Protein AF-M5CF78-F1 (afdb_monomer)

Nearest PDB structures (foldseek):
  1ga2-assembly1_A  TM=4.265E-01  e=8.479E-01  Ruminiclostridium cellulolyticum

Radius of gyration: 24.33 Å; Cα contacts (8 Å, |Δi|>4): 153; chains: 1; bounding box: 67×76×62 Å

InterPro domains:
  IPR008928 Six-hairpin glycosidase superfamily [SSF48208] (45-163)

Foldseek 3Di:
DDDDDDDDDDDDPDPDDDPPPQQPPPDPDSDDPDDPVRVLVVLVVVLVVQCVQADLVQRARPPQDQLSSLVSLLSVLLSLLVVVHCPCVVSSVSNLCSQQCVPVVCVVVCVVVVPPDPPPPCLHGQCPPPDLSSLQSSLSSLVSSCSNPVDCVSVVSNVSSVVSSVD

Organism: Thanatephorus cucumeris (strain AG1-IB / isolate 7/3/14) (NCBI:txid1108050)

Solvent-accessible surface area (backbone atoms only — not comparable to full-atom values): 9899 Å² total; per-residue (Å²): 142,83,84,87,80,81,80,81,82,79,79,74,83,76,82,79,81,73,83,81,85,64,73,58,76,86,44,98,70,57,70,71,94,64,54,70,66,58,53,52,50,53,53,48,51,53,54,60,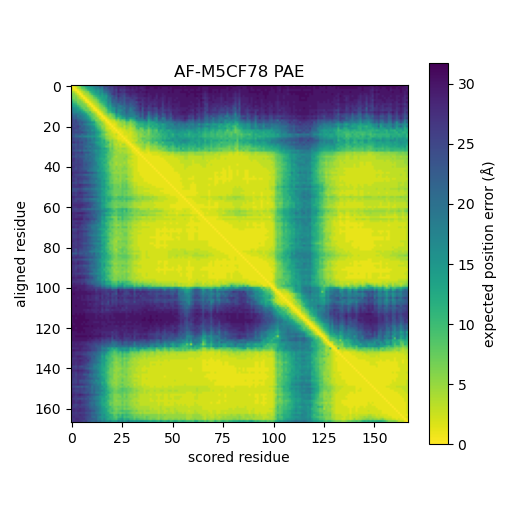58,56,54,76,38,50,38,85,89,73,52,28,30,68,95,58,42,70,44,54,27,25,49,50,43,22,55,53,25,41,49,24,38,76,72,73,40,67,90,56,46,70,61,48,51,52,34,54,45,51,54,50,36,66,44,58,58,46,55,64,50,39,79,80,57,78,85,79,68,99,74,70,78,84,72,83,55,45,54,90,78,80,43,48,63,38,11,47,30,45,16,48,20,20,44,29,38,19,72,34,66,74,40,64,69,29,44,51,49,19,52,53,18,48,59,58,52,69,111

Secondary structure (DSSP, 8-state):
---------------------SPPTTSTT-S-SS-HHHHHHHHHHHHHHHGGGB-TTT-PBTTT-HHHHHHHHHHHHHHHHHHT--TTHHHHHHHHHHHHHHHHHHHHHHHHHTTS-TT-----SS-SSS-HHHHHHHHHHHHHHHHHH--HHHHHHHHHHHHHHT-

Mean predicted aligned error: 11.83 Å

Sequence (167 aa):
MNPLISFLVLSLPIVASGADLGVPLSWRKFYNERPLEERQNIAQAAIDNIKQYLDKENYEFKGLGYWVSANTYSAIALKDKIVGTQANKALVTAALKVSASLLELLAQLSLTLMAEKSNFESYPHFYKYDFNDDALWWGTASIYAYQAYNDTTFLNYAIDNWNEASK

pLDDT: mean 79.68, std 19.6, range [34.62, 98.56]

Structure (mmCIF, N/CA/C/O backbone):
data_AF-M5CF78-F1
#
_entry.id   AF-M5CF78-F1
#
loop_
_atom_site.gro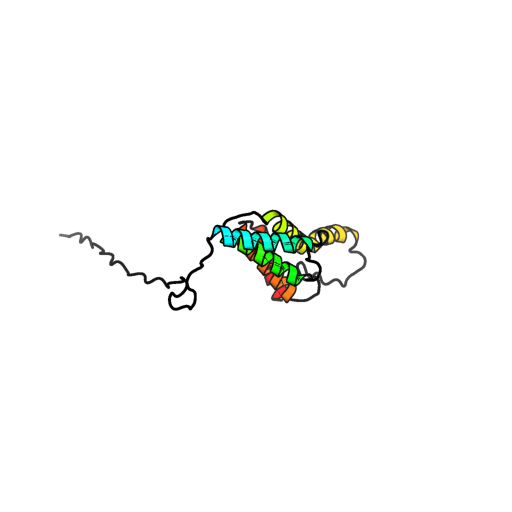up_PDB
_atom_site.id
_atom_site.type_symbol
_atom_site.label_atom_id
_atom_site.label_alt_id
_atom_site.label_comp_id
_atom_site.label_asym_id
_atom_site.label_entity_id
_atom_site.label_seq_id
_atom_site.pdbx_PDB_ins_code
_atom_site.Cartn_x
_atom_site.Cartn_y
_atom_site.Cartn_z
_atom_site.occupancy
_atom_site.B_iso_or_equiv
_atom_site.auth_seq_id
_atom_site.auth_comp_id
_atom_site.auth_asym_id
_atom_site.auth_atom_id
_atom_site.pdbx_PDB_model_num
ATOM 1 N N . MET A 1 1 ? -43.473 -60.434 -4.361 1.00 41.25 1 MET A N 1
ATOM 2 C CA . MET A 1 1 ? -42.340 -60.310 -3.419 1.00 41.25 1 MET A CA 1
ATOM 3 C C . MET A 1 1 ? -41.387 -59.253 -3.951 1.00 41.25 1 MET A C 1
ATOM 5 O O . MET A 1 1 ? -40.875 -59.451 -5.041 1.00 41.25 1 MET A O 1
ATOM 9 N N . ASN A 1 2 ? -41.247 -58.130 -3.239 1.00 40.50 2 ASN A N 1
ATOM 10 C CA . ASN A 1 2 ? -40.025 -57.318 -3.097 1.00 40.50 2 ASN A CA 1
ATOM 11 C C . ASN A 1 2 ? -40.363 -56.079 -2.246 1.00 40.50 2 ASN A C 1
ATOM 13 O O . ASN A 1 2 ? -41.156 -55.258 -2.706 1.00 40.50 2 ASN A O 1
ATOM 17 N N . PRO A 1 3 ? -39.820 -55.918 -1.025 1.00 54.19 3 PRO A N 1
ATOM 18 C CA . PRO A 1 3 ? -39.968 -54.674 -0.291 1.00 54.19 3 PRO A CA 1
ATOM 19 C C . PRO A 1 3 ? -38.844 -53.713 -0.701 1.00 54.19 3 PRO A C 1
ATOM 21 O O . PRO A 1 3 ? -37.662 -54.038 -0.598 1.00 54.19 3 PRO A O 1
ATOM 24 N N . LEU A 1 4 ? -39.210 -52.522 -1.174 1.00 47.19 4 LEU A N 1
ATOM 25 C CA . LEU A 1 4 ? -38.281 -51.401 -1.308 1.00 47.19 4 LEU A CA 1
ATOM 26 C C . LEU A 1 4 ? -37.966 -50.883 0.102 1.00 47.19 4 LEU A C 1
ATOM 28 O O . LEU A 1 4 ? -38.812 -50.276 0.754 1.00 47.19 4 LEU A O 1
ATOM 32 N N . ILE A 1 5 ? -36.761 -51.173 0.586 1.00 56.12 5 ILE A N 1
ATOM 33 C CA . ILE A 1 5 ? -36.232 -50.639 1.842 1.00 56.12 5 ILE A CA 1
ATOM 34 C C . ILE A 1 5 ? -35.708 -49.228 1.553 1.00 56.12 5 ILE A C 1
ATOM 36 O O . ILE A 1 5 ? -34.644 -49.065 0.958 1.00 56.12 5 ILE A O 1
ATOM 40 N N . SER A 1 6 ? -36.458 -48.203 1.961 1.00 55.28 6 SER A N 1
ATOM 41 C CA . SER A 1 6 ? -35.959 -46.824 2.014 1.00 55.28 6 SER A CA 1
ATOM 42 C C . SER A 1 6 ? -35.015 -46.673 3.204 1.00 55.28 6 SER A C 1
ATOM 44 O O . SER A 1 6 ? -35.451 -46.680 4.355 1.00 55.28 6 SER A O 1
ATOM 46 N N . PHE A 1 7 ? -33.718 -46.525 2.936 1.00 56.03 7 PHE A N 1
ATOM 47 C CA . PHE A 1 7 ? -32.737 -46.139 3.947 1.00 56.03 7 PHE A CA 1
ATOM 48 C C . PHE A 1 7 ? -32.870 -44.644 4.250 1.00 56.03 7 PHE A C 1
ATOM 50 O O . PHE A 1 7 ? -32.546 -43.795 3.421 1.00 56.03 7 PHE A O 1
ATOM 57 N N . LEU A 1 8 ? -33.342 -44.322 5.454 1.00 55.38 8 LEU A N 1
ATOM 58 C CA . LEU A 1 8 ? -33.279 -42.974 6.006 1.00 55.38 8 LEU A CA 1
ATOM 59 C C . LEU A 1 8 ? -31.838 -42.731 6.491 1.00 55.38 8 LEU A C 1
ATOM 61 O O . LEU A 1 8 ? -31.421 -43.282 7.509 1.00 55.38 8 LEU A O 1
ATOM 65 N N . VAL A 1 9 ? -31.053 -41.947 5.751 1.00 62.62 9 VAL A N 1
ATOM 66 C CA . VAL A 1 9 ? -29.715 -41.527 6.193 1.00 62.62 9 VAL A CA 1
ATOM 67 C C . VAL A 1 9 ? -29.886 -40.414 7.228 1.00 62.62 9 VAL A C 1
ATOM 69 O O . VAL A 1 9 ? -30.152 -39.265 6.886 1.00 62.62 9 VAL A O 1
ATOM 72 N N . LEU A 1 10 ? -29.761 -40.764 8.508 1.00 56.75 10 LEU A N 1
ATOM 73 C CA . LEU A 1 10 ? -29.644 -39.805 9.606 1.00 56.75 10 LEU A CA 1
ATOM 74 C C . LEU A 1 10 ? -28.260 -39.145 9.538 1.00 56.75 10 LEU A C 1
ATOM 76 O O . LEU A 1 10 ? -27.259 -39.740 9.932 1.00 56.75 10 LEU A O 1
ATOM 80 N N . SER A 1 11 ? -28.193 -37.915 9.024 1.00 66.31 11 SER A N 1
ATOM 81 C CA . SER A 1 11 ? -26.990 -37.087 9.113 1.00 66.31 11 SER A CA 1
ATOM 82 C C . SER A 1 11 ? -26.783 -36.655 10.567 1.00 66.31 11 SER A C 1
ATOM 84 O O . SER A 1 11 ? -27.511 -35.800 11.076 1.00 66.31 11 SER A O 1
ATOM 86 N N . LEU A 1 12 ? -25.802 -37.245 11.249 1.00 62.84 12 LEU A N 1
ATOM 87 C CA . LEU A 1 12 ? -25.333 -36.747 12.541 1.00 62.84 12 LEU A CA 1
ATOM 88 C C . LEU A 1 12 ? -24.671 -35.374 12.333 1.00 62.84 12 LEU A C 1
ATOM 90 O O . LEU A 1 12 ? -23.830 -35.251 11.438 1.00 62.84 12 LEU A O 1
ATOM 94 N N . PRO A 1 13 ? -25.000 -34.342 13.131 1.00 66.31 13 PRO A N 1
ATOM 95 C CA . PRO A 1 13 ? -24.270 -33.087 13.081 1.00 66.31 13 PRO A CA 1
ATOM 96 C C . PRO A 1 13 ? -22.848 -33.339 13.588 1.00 66.31 13 PRO A C 1
ATOM 98 O O . PRO A 1 13 ? -22.621 -33.603 14.769 1.00 66.31 13 PRO A O 1
ATOM 101 N N . ILE A 1 14 ? -21.883 -33.281 12.675 1.00 70.81 14 ILE A N 1
ATOM 102 C CA . ILE A 1 14 ? -20.467 -33.217 13.023 1.00 70.81 14 ILE A CA 1
ATOM 103 C C . ILE A 1 14 ? -20.274 -31.877 13.730 1.00 70.81 14 ILE A C 1
ATOM 105 O O . ILE A 1 14 ? -20.498 -30.820 13.141 1.00 70.81 14 ILE A O 1
ATOM 109 N N . VAL A 1 15 ? -19.894 -31.915 15.005 1.00 68.50 15 VAL A N 1
ATOM 110 C CA . VAL A 1 15 ? -19.523 -30.707 15.741 1.00 68.50 15 VAL A CA 1
ATOM 111 C C . VAL A 1 15 ? -18.228 -30.186 15.124 1.00 68.50 15 VAL A C 1
ATOM 113 O O . VAL A 1 15 ? -17.151 -30.730 15.360 1.00 68.50 15 VAL A O 1
ATOM 116 N N . ALA A 1 16 ? -18.333 -29.152 14.294 1.00 74.00 16 ALA A N 1
ATOM 117 C CA . ALA A 1 16 ? -17.178 -28.416 13.813 1.00 74.00 16 ALA A CA 1
ATOM 118 C C . ALA A 1 16 ? -16.641 -27.562 14.971 1.00 74.00 16 ALA A C 1
ATOM 120 O O . ALA A 1 16 ? -17.256 -26.571 15.360 1.00 74.00 16 ALA A O 1
ATOM 121 N N . SER A 1 17 ? -15.503 -27.954 15.544 1.00 74.19 17 SER A N 1
ATOM 122 C CA . SER A 1 17 ? -14.723 -27.060 16.400 1.00 74.19 17 SER A CA 1
ATOM 123 C C . SER A 1 17 ? -13.856 -26.195 15.489 1.00 74.19 17 SER A C 1
ATOM 125 O O . SER A 1 17 ? -12.921 -26.685 14.859 1.00 74.19 17 SER A O 1
ATOM 127 N N . GLY A 1 18 ? -14.218 -24.920 15.352 1.00 76.25 18 GLY A N 1
ATOM 128 C CA . GLY A 1 18 ? -13.362 -23.930 14.706 1.00 76.25 18 GLY A CA 1
ATOM 129 C C . GLY A 1 18 ? -12.252 -23.495 15.659 1.00 76.25 18 GLY A C 1
ATOM 130 O O . GLY A 1 18 ? -12.492 -23.358 16.859 1.00 76.25 18 GLY A O 1
ATOM 131 N N . ALA A 1 19 ? -11.048 -23.262 15.133 1.00 78.81 19 ALA A N 1
ATOM 132 C CA . ALA A 1 19 ? -10.018 -22.574 15.898 1.00 78.81 19 ALA A CA 1
ATOM 133 C C . ALA A 1 19 ? -10.513 -21.156 16.223 1.00 78.81 19 ALA A C 1
ATOM 135 O O . ALA A 1 19 ? -10.908 -20.420 15.316 1.00 78.81 19 ALA A O 1
ATOM 136 N N . ASP A 1 20 ? -10.495 -20.779 17.502 1.00 80.31 20 ASP A N 1
ATOM 137 C CA . ASP A 1 20 ? -10.702 -19.388 17.891 1.00 80.31 20 ASP A CA 1
ATOM 138 C C . ASP A 1 20 ? -9.464 -18.585 17.472 1.00 80.31 20 ASP A C 1
ATOM 140 O O . ASP A 1 20 ? -8.406 -18.671 18.093 1.00 80.31 20 ASP A O 1
ATOM 144 N N . LEU A 1 21 ? -9.591 -17.856 16.361 1.00 81.50 21 LEU A N 1
ATOM 145 C CA . LEU A 1 21 ? -8.582 -16.910 15.875 1.00 81.50 21 LEU A CA 1
ATOM 146 C C . LEU A 1 21 ? -8.743 -15.519 16.514 1.00 81.50 21 LEU A C 1
ATOM 148 O O . LEU A 1 21 ? -8.108 -14.557 16.079 1.00 81.50 21 LEU A O 1
ATOM 152 N N . GLY A 1 22 ? -9.622 -15.391 17.511 1.00 83.19 22 GLY A N 1
ATOM 153 C CA . GLY A 1 22 ? -9.770 -14.202 18.327 1.00 83.19 22 GLY A CA 1
ATOM 154 C C . GLY A 1 22 ? -8.530 -13.923 19.173 1.00 83.19 22 GLY A C 1
ATOM 155 O O . GLY A 1 22 ? -7.666 -14.772 19.393 1.00 83.19 22 GLY A O 1
ATOM 156 N N . VAL A 1 23 ? -8.432 -12.688 19.662 1.00 82.88 23 VAL A N 1
ATOM 157 C CA . VAL A 1 23 ? -7.365 -12.303 20.591 1.00 82.88 23 VAL A CA 1
ATOM 158 C C . VAL A 1 23 ? -7.545 -13.098 21.889 1.00 82.88 23 VAL A C 1
ATOM 160 O O . VAL A 1 23 ? -8.608 -12.982 22.505 1.00 82.88 23 VAL A O 1
ATOM 163 N N . PRO A 1 24 ? -6.539 -13.869 22.352 1.00 89.44 24 PRO A N 1
ATOM 164 C CA . PRO A 1 24 ? -6.674 -14.630 23.584 1.00 89.44 24 PRO A CA 1
ATOM 165 C C . PRO A 1 24 ? -6.980 -13.709 24.767 1.00 89.44 24 PRO A C 1
ATOM 167 O O . PRO A 1 24 ? -6.228 -12.779 25.064 1.00 89.44 24 PRO A O 1
ATOM 170 N N . LEU A 1 25 ? -8.068 -13.992 25.484 1.00 88.50 25 LEU A N 1
ATOM 171 C CA . LEU A 1 25 ? -8.513 -13.158 26.609 1.00 88.50 25 LEU A CA 1
ATOM 172 C C . LEU A 1 25 ? -7.539 -13.178 27.800 1.00 88.50 25 LEU A C 1
ATOM 174 O O . LEU A 1 25 ? -7.598 -12.313 28.668 1.00 88.50 25 LEU A O 1
ATOM 178 N N . SER A 1 26 ? -6.613 -14.141 27.827 1.00 90.44 26 SER A N 1
ATOM 179 C CA . SER A 1 26 ? -5.517 -14.215 28.798 1.00 90.44 26 SER A CA 1
ATOM 180 C C . SER A 1 26 ? -4.396 -13.200 28.544 1.00 90.44 26 SER A C 1
ATOM 182 O O . SER A 1 26 ? -3.499 -13.054 29.376 1.00 90.44 26 SER A O 1
ATOM 184 N N . TRP A 1 27 ? -4.400 -12.495 27.409 1.00 89.88 27 TRP A N 1
ATOM 185 C CA . TRP A 1 27 ? -3.403 -11.469 27.123 1.00 89.88 27 TRP A CA 1
ATOM 186 C C . TRP A 1 27 ? -3.583 -10.248 28.025 1.00 89.88 27 TRP A C 1
ATOM 188 O O . TRP A 1 27 ? -4.699 -9.814 28.300 1.00 89.88 27 TRP A O 1
ATOM 198 N N . ARG A 1 28 ? -2.458 -9.625 28.415 1.00 86.94 28 ARG A N 1
ATOM 199 C CA . ARG A 1 28 ? -2.424 -8.435 29.291 1.00 86.94 28 ARG A CA 1
ATOM 200 C C . ARG A 1 28 ? -3.391 -7.324 28.843 1.00 86.94 28 ARG A C 1
ATOM 202 O O . ARG A 1 28 ? -3.898 -6.597 29.688 1.00 86.94 28 ARG A O 1
ATOM 209 N N . LYS A 1 29 ? -3.609 -7.169 27.532 1.00 84.94 29 LYS A N 1
ATOM 210 C CA . LYS A 1 29 ? -4.564 -6.225 26.930 1.00 84.94 29 LYS A CA 1
ATOM 211 C C . LYS A 1 29 ? -5.284 -6.887 25.754 1.00 84.94 29 LYS A C 1
ATOM 213 O O . LYS A 1 29 ? -4.856 -6.752 24.612 1.00 84.94 29 LYS A O 1
ATOM 218 N N . PHE A 1 30 ? -6.358 -7.616 26.045 1.00 86.56 30 PHE A N 1
ATOM 219 C CA . PHE A 1 30 ? -7.197 -8.274 25.033 1.00 86.56 30 PHE A CA 1
ATOM 220 C C . PHE A 1 30 ? -8.221 -7.329 24.374 1.00 86.56 30 PHE A C 1
ATOM 222 O O . PHE A 1 30 ? -8.853 -7.696 23.387 1.00 86.56 30 PHE A O 1
ATOM 229 N N . TYR A 1 31 ? -8.390 -6.115 24.909 1.00 84.38 31 TYR A N 1
ATOM 230 C CA . TYR A 1 31 ? -9.312 -5.098 24.400 1.00 84.38 31 TYR A CA 1
ATOM 231 C C . TYR A 1 31 ? -8.595 -3.767 24.134 1.00 84.38 31 TYR A C 1
ATOM 233 O O . TYR A 1 31 ? -7.462 -3.545 24.569 1.00 84.38 31 TYR A O 1
ATOM 241 N N . ASN A 1 32 ? -9.269 -2.875 23.405 1.00 84.31 32 ASN A N 1
ATOM 242 C CA . ASN A 1 32 ? -8.790 -1.527 23.125 1.00 84.31 32 ASN A CA 1
ATOM 243 C C . ASN A 1 32 ? -9.752 -0.496 23.723 1.00 84.31 32 ASN A C 1
ATOM 245 O O . ASN A 1 32 ? -10.955 -0.583 23.495 1.00 84.31 32 ASN A O 1
ATOM 249 N N . GLU A 1 33 ? -9.219 0.466 24.473 1.00 91.56 33 GLU A N 1
ATOM 250 C CA . GLU A 1 33 ? -10.002 1.557 25.072 1.00 91.56 33 GLU A CA 1
ATOM 251 C C . GLU A 1 33 ? -10.434 2.601 24.035 1.00 91.56 33 GLU A C 1
ATOM 253 O O . GLU A 1 33 ? -11.423 3.298 24.244 1.00 91.56 33 GLU A O 1
ATOM 258 N N . ARG A 1 34 ? -9.727 2.696 22.899 1.00 93.69 34 ARG A N 1
ATOM 259 C CA . ARG A 1 34 ? -10.086 3.610 21.812 1.00 93.69 34 ARG A CA 1
ATOM 260 C C . ARG A 1 34 ? -11.186 3.006 20.936 1.00 93.69 34 ARG A C 1
ATOM 262 O O . ARG A 1 34 ? -11.002 1.887 20.428 1.00 93.69 34 ARG A O 1
ATOM 269 N N . PRO A 1 35 ? -12.271 3.752 20.661 1.00 94.06 35 PRO A N 1
ATOM 270 C CA . PRO A 1 35 ? -13.251 3.386 19.649 1.00 94.06 35 PRO A CA 1
ATOM 271 C C . PRO A 1 35 ? -12.591 3.037 18.311 1.00 94.06 35 PRO A C 1
ATOM 273 O O . PRO A 1 35 ? -11.518 3.539 17.966 1.00 94.06 35 PRO A O 1
ATOM 276 N N . LEU A 1 36 ? -13.231 2.157 17.537 1.00 91.50 36 LEU A N 1
ATOM 277 C CA . LEU A 1 36 ? -12.717 1.737 16.230 1.00 91.50 36 LEU A CA 1
ATOM 278 C C . LEU A 1 36 ? -12.440 2.940 15.318 1.00 91.50 36 LEU A C 1
ATOM 280 O O . LEU A 1 36 ? -11.348 3.031 14.765 1.00 91.50 36 LEU A O 1
ATOM 284 N N . GLU A 1 37 ? -13.385 3.872 15.225 1.00 94.06 37 GLU A N 1
ATOM 285 C CA . GLU A 1 37 ? -13.266 5.080 14.405 1.00 94.06 37 GLU A CA 1
ATOM 286 C C . GLU A 1 37 ? -12.058 5.941 14.805 1.00 94.06 37 GLU A C 1
ATOM 288 O O . GLU A 1 37 ? -11.274 6.344 13.949 1.00 94.06 37 GLU A O 1
ATOM 293 N N . GLU A 1 38 ? -11.824 6.143 16.107 1.00 95.94 38 GLU A N 1
ATOM 294 C CA . GLU A 1 38 ? -10.660 6.897 16.588 1.00 95.94 38 GLU A CA 1
ATOM 295 C C . GLU A 1 38 ? -9.348 6.250 16.115 1.00 95.94 38 GLU A C 1
ATOM 297 O O . GLU A 1 38 ? -8.445 6.930 15.628 1.00 95.94 38 GLU A O 1
ATOM 302 N N . ARG A 1 39 ? -9.248 4.918 16.184 1.00 94.50 39 ARG A N 1
ATOM 303 C CA . ARG A 1 39 ? -8.057 4.187 15.718 1.00 94.50 39 ARG A CA 1
ATOM 304 C C . ARG A 1 39 ? -7.850 4.317 14.213 1.00 94.50 39 ARG A C 1
ATOM 306 O O . ARG A 1 39 ? -6.712 4.458 13.767 1.00 94.50 39 ARG A O 1
ATOM 313 N N . GLN A 1 40 ? -8.931 4.277 13.440 1.00 95.19 40 GLN A N 1
ATOM 314 C CA . GLN A 1 40 ? -8.888 4.454 11.988 1.00 95.19 40 GLN A CA 1
ATOM 315 C C . GLN A 1 40 ? -8.440 5.870 11.614 1.00 95.19 40 GLN A C 1
ATOM 317 O O . GLN A 1 40 ? -7.600 6.025 10.726 1.00 95.19 40 GLN A O 1
ATOM 322 N N . ASN A 1 41 ? -8.930 6.880 12.337 1.00 96.12 41 ASN A N 1
ATOM 323 C CA . ASN A 1 41 ? -8.557 8.279 12.141 1.00 96.12 41 ASN A CA 1
ATOM 324 C C . ASN A 1 41 ? -7.088 8.531 12.494 1.00 96.12 41 ASN A C 1
ATOM 326 O O . ASN A 1 41 ? -6.386 9.187 11.729 1.00 96.12 41 ASN A O 1
ATOM 330 N N . ILE A 1 42 ? -6.584 7.949 13.588 1.00 97.06 42 ILE A N 1
ATOM 331 C CA . ILE A 1 42 ? -5.156 8.020 13.942 1.00 97.06 42 ILE A CA 1
ATOM 332 C C . ILE A 1 42 ? -4.290 7.393 12.840 1.00 97.06 42 ILE A C 1
ATOM 334 O O . ILE A 1 42 ? -3.286 7.981 12.437 1.00 97.06 42 ILE A O 1
ATOM 338 N N . ALA A 1 43 ? -4.679 6.221 12.324 1.00 96.81 43 ALA A N 1
ATOM 339 C CA . ALA A 1 43 ? -3.946 5.565 11.244 1.00 96.81 43 ALA A CA 1
ATOM 340 C C . ALA A 1 43 ? -3.941 6.411 9.960 1.00 96.81 43 ALA A C 1
ATOM 342 O O . ALA A 1 43 ? -2.897 6.567 9.330 1.00 96.81 43 ALA A O 1
ATOM 343 N N . GLN A 1 44 ? -5.083 6.999 9.590 1.00 97.75 44 GLN A N 1
ATOM 344 C CA . GLN A 1 44 ? -5.166 7.869 8.417 1.00 97.75 44 GLN A CA 1
ATOM 345 C C . GLN A 1 44 ? -4.342 9.152 8.596 1.00 97.75 44 GLN A C 1
ATOM 347 O O . GLN A 1 44 ? -3.622 9.530 7.679 1.00 97.75 44 GLN A O 1
ATOM 352 N N . ALA A 1 45 ? -4.357 9.764 9.782 1.00 98.12 45 ALA A N 1
ATOM 353 C CA . ALA A 1 45 ? -3.544 10.942 10.076 1.00 98.12 45 ALA A CA 1
ATOM 354 C C . ALA A 1 45 ? -2.035 10.658 9.952 1.00 98.12 45 ALA A C 1
ATOM 356 O O . ALA A 1 45 ? -1.290 11.494 9.442 1.00 98.12 45 ALA A O 1
ATOM 357 N N . ALA A 1 46 ? -1.574 9.469 10.358 1.00 97.88 46 ALA A N 1
ATOM 358 C CA . ALA A 1 46 ? -0.182 9.057 10.163 1.00 97.88 46 ALA A CA 1
ATOM 359 C C . ALA A 1 46 ? 0.170 8.900 8.670 1.00 97.88 46 ALA A C 1
ATOM 361 O O . ALA A 1 46 ? 1.226 9.354 8.228 1.00 97.88 46 ALA A O 1
ATOM 362 N N . ILE A 1 47 ? -0.740 8.315 7.881 1.00 97.94 47 ILE A N 1
ATOM 363 C CA . ILE A 1 47 ? -0.609 8.212 6.419 1.00 97.94 47 ILE A CA 1
ATOM 364 C C . ILE A 1 47 ? -0.557 9.608 5.781 1.00 97.94 47 ILE A C 1
ATOM 366 O O . ILE A 1 47 ? 0.250 9.860 4.889 1.00 97.94 47 ILE A O 1
ATOM 370 N N . ASP A 1 48 ? -1.390 10.537 6.236 1.00 97.94 48 ASP A N 1
ATOM 371 C CA . ASP A 1 48 ? -1.411 11.896 5.702 1.00 97.94 48 ASP A CA 1
ATOM 372 C C . ASP A 1 48 ? -0.143 12.676 6.070 1.00 97.94 48 ASP A C 1
ATOM 374 O O . ASP A 1 48 ? 0.365 13.443 5.253 1.00 97.94 48 ASP A O 1
ATOM 378 N N . ASN A 1 49 ? 0.432 12.414 7.246 1.00 97.56 49 ASN A N 1
ATOM 379 C CA . ASN A 1 49 ? 1.713 12.982 7.644 1.00 97.56 49 ASN A CA 1
ATOM 380 C C . ASN A 1 49 ? 2.868 12.483 6.764 1.00 97.56 49 ASN A C 1
ATOM 382 O O . ASN A 1 49 ? 3.657 13.299 6.298 1.00 97.56 49 ASN A O 1
ATOM 386 N N . ILE A 1 50 ? 2.974 11.178 6.485 1.00 96.06 50 ILE A N 1
ATOM 387 C CA . ILE A 1 50 ? 4.107 10.658 5.700 1.00 96.06 50 ILE A CA 1
ATOM 388 C C . ILE A 1 50 ? 4.056 11.088 4.224 1.00 96.06 50 ILE A C 1
ATOM 390 O O . ILE A 1 50 ? 5.102 11.259 3.598 1.00 96.06 50 ILE A O 1
ATOM 394 N N . LYS A 1 51 ? 2.859 11.364 3.678 1.00 95.44 51 LYS A N 1
ATOM 395 C CA . LYS A 1 51 ? 2.671 11.885 2.307 1.00 95.44 51 LYS A CA 1
ATOM 396 C C . LYS A 1 51 ? 3.432 13.184 2.033 1.00 95.44 51 LYS A C 1
ATOM 398 O O . LYS A 1 51 ? 3.732 13.453 0.875 1.00 95.44 51 LYS A O 1
ATOM 403 N N . GLN A 1 52 ? 3.777 13.977 3.050 1.00 96.62 52 GLN A N 1
ATOM 404 C CA . GLN A 1 52 ? 4.573 15.197 2.854 1.00 96.62 52 GLN A CA 1
ATOM 405 C C . GLN A 1 52 ? 5.990 14.910 2.324 1.00 96.62 52 GLN A C 1
ATOM 407 O O . GLN A 1 52 ? 6.610 15.777 1.714 1.00 96.62 52 GLN A O 1
ATOM 412 N N . TYR A 1 53 ? 6.492 13.692 2.542 1.00 96.75 53 TYR A N 1
ATOM 413 C CA . TYR A 1 53 ? 7.799 13.245 2.069 1.00 96.75 53 TYR A CA 1
ATOM 414 C C . TYR A 1 53 ? 7.727 12.537 0.717 1.00 96.75 53 TYR A C 1
ATOM 416 O O . TYR A 1 53 ? 8.759 12.100 0.218 1.00 96.75 53 TYR A O 1
ATOM 424 N N . LEU A 1 54 ? 6.539 12.412 0.120 1.00 95.31 54 LEU A N 1
ATOM 425 C CA . LEU A 1 54 ? 6.369 11.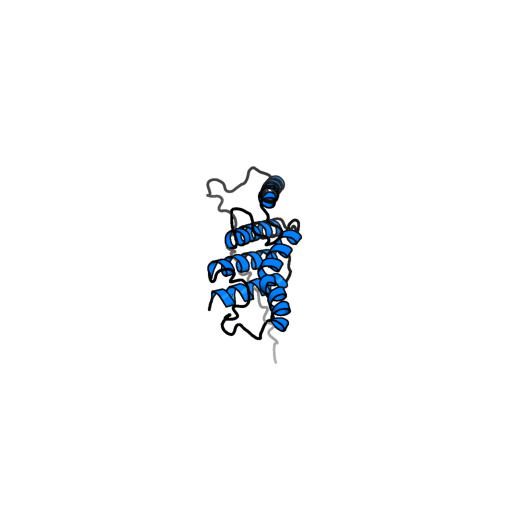771 -1.176 1.00 95.31 54 LEU A CA 1
ATOM 426 C C . LEU A 1 54 ? 7.048 12.592 -2.273 1.00 95.31 54 LEU A C 1
ATOM 428 O O . LEU A 1 54 ? 6.692 13.746 -2.524 1.00 95.31 54 LEU A O 1
ATOM 432 N N . ASP A 1 55 ? 7.980 11.963 -2.969 1.00 88.88 55 ASP A N 1
ATOM 433 C CA . ASP A 1 55 ? 8.443 12.424 -4.261 1.00 88.88 55 ASP A CA 1
ATOM 434 C C . ASP A 1 55 ? 7.457 11.957 -5.340 1.00 88.88 55 ASP A C 1
ATOM 436 O O . ASP A 1 55 ? 7.213 10.767 -5.516 1.00 88.88 55 ASP A O 1
ATOM 440 N N . LYS A 1 56 ? 6.834 12.903 -6.044 1.00 86.12 56 LYS A N 1
ATOM 441 C CA . LYS A 1 56 ? 5.798 12.599 -7.041 1.00 86.12 56 LYS A CA 1
ATOM 442 C C . LYS A 1 56 ? 6.368 12.190 -8.398 1.00 86.12 56 LYS A C 1
ATOM 444 O O . LYS A 1 56 ? 5.590 11.770 -9.250 1.00 86.12 56 LYS A O 1
ATOM 449 N N . GLU A 1 57 ? 7.676 12.323 -8.611 1.00 81.31 57 GLU A N 1
ATOM 450 C CA . GLU A 1 57 ? 8.317 11.908 -9.861 1.00 81.31 57 GLU A CA 1
ATOM 451 C C . GLU A 1 57 ? 8.533 10.395 -9.885 1.00 81.31 57 GLU A C 1
ATOM 453 O O . GLU A 1 57 ? 8.247 9.743 -10.886 1.00 81.31 57 GLU A O 1
ATOM 458 N N . ASN A 1 58 ? 8.984 9.823 -8.766 1.00 80.88 58 ASN A N 1
ATOM 459 C CA . ASN A 1 58 ? 9.309 8.397 -8.658 1.00 80.88 58 ASN A CA 1
ATOM 460 C C . ASN A 1 58 ? 8.440 7.628 -7.648 1.00 80.88 58 ASN A C 1
ATOM 462 O O . ASN A 1 58 ? 8.570 6.411 -7.545 1.00 80.88 58 ASN A O 1
ATOM 466 N N . TYR A 1 59 ? 7.545 8.317 -6.931 1.00 88.31 59 TYR A N 1
ATOM 467 C CA . TYR A 1 59 ? 6.679 7.751 -5.895 1.00 88.31 59 TYR A CA 1
ATOM 468 C C . TYR A 1 59 ? 7.434 7.093 -4.732 1.00 88.31 59 TYR A C 1
ATOM 470 O O . TYR A 1 59 ? 6.888 6.243 -4.030 1.00 88.31 59 TYR A O 1
ATOM 478 N N . GLU A 1 60 ? 8.665 7.517 -4.466 1.00 90.25 60 GLU A N 1
ATOM 479 C CA . GLU A 1 60 ? 9.401 7.153 -3.259 1.00 90.25 60 GLU A CA 1
ATOM 480 C C . GLU A 1 60 ? 9.182 8.189 -2.153 1.00 90.25 60 GLU A C 1
ATOM 482 O O . GLU A 1 60 ? 8.953 9.374 -2.397 1.00 90.25 60 GLU A O 1
ATOM 487 N N . PHE A 1 61 ? 9.277 7.755 -0.902 1.00 93.94 61 PHE A N 1
ATOM 488 C CA . PHE A 1 61 ? 9.295 8.657 0.240 1.00 93.94 61 PHE A CA 1
ATOM 489 C C . PHE A 1 61 ? 10.735 9.086 0.525 1.00 93.94 61 PHE A C 1
ATOM 491 O O . PHE A 1 61 ? 11.622 8.263 0.781 1.00 93.94 61 PHE A O 1
ATOM 498 N N . LYS A 1 62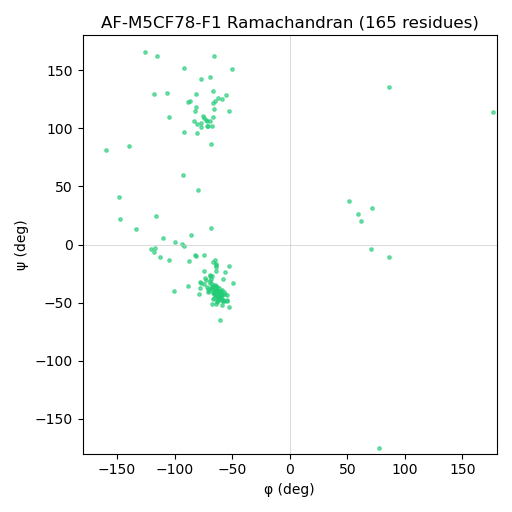 ? 10.970 10.399 0.500 1.00 91.50 62 LYS A N 1
ATOM 499 C CA . LYS A 1 62 ? 12.269 11.011 0.787 1.00 91.50 62 LYS A CA 1
ATOM 500 C C . LYS A 1 62 ? 12.774 10.558 2.156 1.00 91.50 62 LYS A C 1
ATOM 502 O O . LYS A 1 62 ? 12.064 10.657 3.152 1.00 91.50 62 LYS A O 1
ATOM 507 N N . GLY A 1 63 ? 14.012 10.069 2.188 1.00 90.00 63 GLY A N 1
ATOM 508 C CA . GLY A 1 63 ? 14.649 9.527 3.391 1.00 90.00 63 GLY A CA 1
ATOM 509 C C . GLY A 1 63 ? 14.368 8.045 3.667 1.00 90.00 63 GLY A C 1
ATOM 510 O O . GLY A 1 63 ? 15.053 7.476 4.509 1.00 90.00 63 GLY A O 1
ATOM 511 N N . LEU A 1 64 ? 13.424 7.413 2.958 1.00 90.31 64 LEU A N 1
ATOM 512 C CA . LEU A 1 64 ? 13.161 5.971 3.054 1.00 90.31 64 LEU A CA 1
ATOM 513 C C . LEU A 1 64 ? 13.792 5.188 1.895 1.00 90.31 64 LEU A C 1
ATOM 515 O O . LEU A 1 64 ? 14.349 4.117 2.113 1.00 90.31 64 LEU A O 1
ATOM 519 N N . GLY A 1 65 ? 13.737 5.734 0.677 1.00 84.75 65 GLY A N 1
ATOM 520 C CA . GLY A 1 65 ? 14.230 5.060 -0.529 1.00 84.75 65 GLY A CA 1
ATOM 521 C C . GLY A 1 65 ? 13.273 3.986 -1.058 1.00 84.75 65 GLY A C 1
ATOM 522 O O . GLY A 1 65 ? 12.153 3.826 -0.564 1.00 84.75 65 GLY A O 1
ATOM 523 N N . TYR A 1 66 ? 13.708 3.261 -2.087 1.00 86.06 66 TYR A N 1
ATOM 524 C CA . TYR A 1 66 ? 12.838 2.468 -2.960 1.00 86.06 66 TYR A CA 1
ATOM 525 C C . TYR A 1 66 ? 12.042 1.357 -2.251 1.00 86.06 66 TYR A C 1
ATOM 527 O O . TYR A 1 66 ? 10.814 1.445 -2.164 1.00 86.06 66 TYR A O 1
ATOM 535 N N . TRP A 1 67 ? 12.691 0.332 -1.694 1.00 86.75 67 TRP A N 1
ATOM 536 C CA . TRP A 1 67 ? 11.971 -0.797 -1.083 1.00 86.75 67 TRP A CA 1
ATOM 537 C C . TRP A 1 67 ? 11.231 -0.441 0.208 1.00 86.75 67 TRP A C 1
ATOM 539 O O . TRP A 1 67 ? 10.156 -0.972 0.502 1.00 86.75 67 TRP A O 1
ATOM 549 N N . VAL A 1 68 ? 11.754 0.506 0.987 1.00 92.69 68 VAL A N 1
ATOM 550 C CA . VAL A 1 68 ? 11.074 0.988 2.197 1.00 92.69 68 VAL A CA 1
ATOM 551 C C . VAL A 1 68 ? 9.808 1.773 1.822 1.00 92.69 68 VAL A C 1
ATOM 553 O O . VAL A 1 68 ? 8.799 1.737 2.535 1.00 92.69 68 VAL A O 1
ATOM 556 N N . SER A 1 69 ? 9.797 2.420 0.654 1.00 94.44 69 SER A N 1
ATOM 557 C CA . SER A 1 69 ? 8.580 3.030 0.112 1.00 94.44 69 SER A CA 1
ATOM 558 C C . SER A 1 69 ? 7.524 1.975 -0.223 1.00 94.44 69 SER A C 1
ATOM 560 O O . SER A 1 69 ? 6.362 2.152 0.142 1.00 94.44 69 SER A O 1
ATOM 562 N N . ALA A 1 70 ? 7.911 0.831 -0.796 1.00 94.06 70 ALA A N 1
ATOM 563 C CA . ALA A 1 70 ? 6.997 -0.296 -1.021 1.00 94.06 70 ALA A CA 1
ATOM 564 C C . ALA A 1 70 ? 6.376 -0.829 0.286 1.00 94.06 70 ALA A C 1
ATOM 566 O O . ALA A 1 70 ? 5.171 -1.093 0.356 1.00 94.06 70 ALA A O 1
ATOM 567 N N . ASN A 1 71 ? 7.167 -0.908 1.360 1.00 95.88 71 ASN A N 1
ATOM 568 C CA . ASN A 1 71 ? 6.667 -1.245 2.698 1.00 95.88 71 ASN A CA 1
ATOM 569 C C . ASN A 1 71 ? 5.618 -0.241 3.191 1.00 95.88 71 ASN A C 1
ATOM 571 O O . ASN A 1 71 ? 4.572 -0.623 3.720 1.00 95.88 71 ASN A O 1
ATOM 575 N N . THR A 1 72 ? 5.863 1.049 2.963 1.00 97.38 72 THR A N 1
ATOM 576 C CA . THR A 1 72 ? 4.911 2.111 3.306 1.00 97.38 72 THR A CA 1
ATOM 577 C C . THR A 1 72 ? 3.595 1.935 2.546 1.00 97.38 72 THR A C 1
ATOM 579 O O . THR A 1 72 ? 2.521 1.971 3.150 1.00 97.38 72 THR A O 1
ATOM 582 N N . TYR A 1 73 ? 3.648 1.655 1.241 1.00 98.00 73 TYR A N 1
ATOM 583 C CA . TYR A 1 73 ? 2.446 1.389 0.446 1.00 98.00 73 TYR A CA 1
ATOM 584 C C . TYR A 1 73 ? 1.707 0.118 0.871 1.00 98.00 73 TYR A C 1
ATOM 586 O O . TYR A 1 73 ? 0.475 0.117 0.883 1.00 98.00 73 TYR A O 1
ATOM 594 N N . SER A 1 74 ? 2.429 -0.922 1.299 1.00 98.00 74 SER A N 1
ATOM 595 C CA . SER A 1 74 ? 1.835 -2.131 1.884 1.00 98.00 74 SER A CA 1
ATOM 596 C C . SER A 1 74 ? 0.974 -1.792 3.102 1.00 98.00 74 SER A C 1
ATOM 598 O O . SER A 1 74 ? -0.183 -2.204 3.179 1.00 98.00 74 SER A O 1
ATOM 600 N N . ALA A 1 75 ? 1.502 -0.984 4.028 1.00 98.00 75 ALA A N 1
ATOM 601 C CA . ALA A 1 75 ? 0.774 -0.557 5.222 1.00 98.00 75 ALA A CA 1
ATOM 602 C C . ALA A 1 75 ? -0.452 0.310 4.883 1.00 98.00 75 ALA A C 1
ATOM 604 O O . ALA A 1 75 ? -1.517 0.140 5.480 1.00 98.00 75 ALA A O 1
ATOM 605 N N . ILE A 1 76 ? -0.328 1.204 3.896 1.00 98.38 76 ILE A N 1
ATOM 606 C CA . ILE A 1 76 ? -1.427 2.060 3.426 1.00 98.38 76 ILE A CA 1
ATOM 607 C C . ILE A 1 76 ? -2.565 1.217 2.828 1.00 98.38 76 ILE A C 1
ATOM 609 O O . ILE A 1 76 ? -3.725 1.385 3.214 1.00 98.38 76 ILE A O 1
ATOM 613 N N . ALA A 1 77 ? -2.247 0.288 1.922 1.00 98.56 77 ALA A N 1
ATOM 614 C CA . ALA A 1 77 ? -3.236 -0.596 1.309 1.00 98.56 77 ALA A CA 1
ATOM 615 C C . ALA A 1 77 ? -3.875 -1.538 2.343 1.00 98.56 77 ALA A C 1
ATOM 617 O O . ALA A 1 77 ? -5.092 -1.721 2.357 1.00 98.56 77 ALA A O 1
ATOM 618 N N . LEU A 1 78 ? -3.078 -2.084 3.269 1.00 97.94 78 LEU A N 1
ATOM 619 C CA . LEU A 1 78 ? -3.576 -2.930 4.351 1.00 97.94 78 LEU A CA 1
ATOM 620 C C . LEU A 1 78 ? -4.538 -2.175 5.278 1.00 97.94 78 LEU A C 1
ATOM 622 O O . LEU A 1 78 ? -5.563 -2.735 5.670 1.00 97.94 78 LEU A O 1
ATOM 626 N N . LYS A 1 79 ? -4.263 -0.903 5.600 1.00 97.69 79 LYS A N 1
ATOM 627 C CA . LYS A 1 79 ? -5.211 -0.060 6.345 1.00 97.69 79 LYS A CA 1
ATOM 628 C C . LYS A 1 79 ? -6.536 0.048 5.598 1.00 97.69 79 LYS A C 1
ATOM 630 O O . LYS A 1 79 ? -7.587 -0.131 6.207 1.00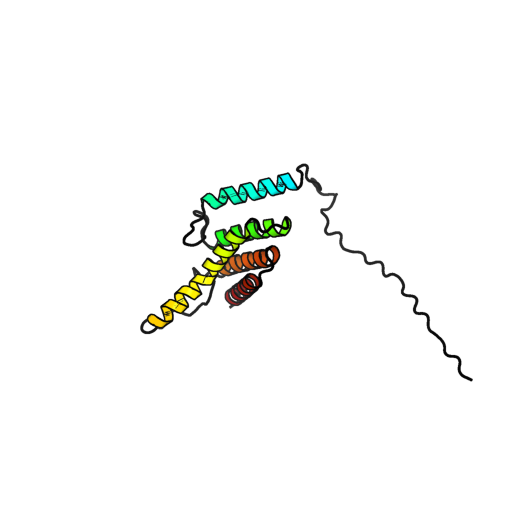 97.69 79 LYS A O 1
ATOM 635 N N . ASP A 1 80 ? -6.495 0.326 4.298 1.00 98.25 80 ASP A N 1
ATOM 636 C CA . ASP A 1 80 ? -7.699 0.442 3.472 1.00 98.25 80 ASP A CA 1
ATOM 637 C C . ASP A 1 80 ? -8.496 -0.873 3.458 1.00 98.25 80 ASP A C 1
ATOM 639 O O . ASP A 1 80 ? -9.704 -0.852 3.691 1.00 98.25 80 ASP A O 1
ATOM 643 N N . LYS A 1 81 ? -7.815 -2.020 3.333 1.00 97.56 81 LYS A N 1
ATOM 644 C CA . LYS A 1 81 ? -8.422 -3.355 3.451 1.00 97.56 81 LYS A CA 1
ATOM 645 C C . LYS A 1 81 ? -9.095 -3.576 4.810 1.00 97.56 81 LYS A C 1
ATOM 647 O O . LYS A 1 81 ? -10.249 -3.989 4.853 1.00 97.56 81 LYS A O 1
ATOM 652 N N . ILE A 1 82 ? -8.386 -3.333 5.916 1.00 95.12 82 ILE A N 1
ATOM 653 C CA . ILE A 1 82 ? -8.889 -3.586 7.281 1.00 95.12 82 ILE A CA 1
ATOM 654 C C . ILE A 1 82 ? -10.111 -2.716 7.589 1.00 95.12 82 ILE A C 1
ATOM 656 O O . ILE A 1 82 ? -11.029 -3.154 8.276 1.00 95.12 82 ILE A O 1
ATOM 660 N N . VAL A 1 83 ? -10.113 -1.478 7.096 1.00 95.50 83 VAL A N 1
ATOM 661 C CA . VAL A 1 83 ? -11.185 -0.508 7.343 1.00 95.50 83 VAL A CA 1
ATOM 662 C C . VAL A 1 83 ? -12.325 -0.631 6.326 1.00 95.50 83 VAL A C 1
ATOM 664 O O . VAL A 1 83 ? -13.408 -0.103 6.561 1.00 95.50 83 VAL A O 1
ATOM 667 N N . GLY A 1 84 ? -12.117 -1.349 5.219 1.00 95.75 84 GLY A N 1
ATOM 668 C CA . GLY A 1 84 ? -13.097 -1.471 4.140 1.00 95.75 84 GLY A CA 1
ATOM 669 C C . GLY A 1 84 ? -13.249 -0.182 3.325 1.00 95.75 84 GLY A C 1
ATOM 670 O O . GLY A 1 84 ? -14.338 0.118 2.845 1.00 95.75 84 GLY A O 1
ATOM 671 N N . THR A 1 85 ? -12.176 0.605 3.185 1.00 95.69 85 THR A N 1
ATOM 672 C CA . THR A 1 85 ? -12.169 1.882 2.449 1.00 95.69 85 THR A CA 1
ATOM 673 C C . THR A 1 85 ? -11.261 1.831 1.229 1.00 95.69 85 THR A C 1
ATOM 675 O O . THR A 1 85 ? -10.349 1.022 1.158 1.00 95.69 85 THR A O 1
ATOM 678 N N . GLN A 1 86 ? -11.445 2.768 0.296 1.00 97.19 86 GLN A N 1
ATOM 679 C CA . GLN A 1 86 ? -10.516 2.996 -0.824 1.00 97.19 86 GLN A CA 1
ATOM 680 C C . GLN A 1 86 ? -9.864 4.385 -0.762 1.00 97.19 86 GLN A C 1
ATOM 682 O O . GLN A 1 86 ? -9.467 4.940 -1.786 1.00 97.19 86 GLN A O 1
ATOM 687 N N . ALA A 1 87 ? -9.776 4.968 0.438 1.00 97.06 87 ALA A N 1
ATOM 688 C CA . ALA A 1 87 ? -9.358 6.353 0.652 1.00 97.06 87 ALA A CA 1
ATOM 689 C C . ALA A 1 87 ? -7.962 6.657 0.083 1.00 97.06 87 ALA A C 1
ATOM 691 O O . ALA A 1 87 ? -7.699 7.780 -0.340 1.00 97.06 87 ALA A O 1
ATOM 692 N N . ASN A 1 88 ? -7.075 5.660 0.038 1.00 98.19 88 ASN A N 1
ATOM 693 C CA . ASN A 1 88 ? -5.702 5.820 -0.428 1.00 98.19 88 ASN A CA 1
ATOM 694 C C . ASN A 1 88 ? -5.434 5.124 -1.774 1.00 98.19 88 ASN A C 1
ATOM 696 O O . ASN A 1 88 ? -4.298 5.148 -2.254 1.00 98.19 88 ASN A O 1
ATOM 700 N N . LYS A 1 89 ? -6.467 4.567 -2.425 1.00 97.88 89 LYS A N 1
ATOM 701 C CA . LYS A 1 89 ? -6.334 3.794 -3.670 1.00 97.88 89 LYS A CA 1
ATOM 702 C C . LYS A 1 89 ? -5.605 4.554 -4.768 1.00 97.88 89 LYS A C 1
ATOM 704 O O . LYS A 1 89 ? -4.745 3.974 -5.422 1.00 97.88 89 LYS A O 1
ATOM 709 N N . ALA A 1 90 ? -5.917 5.834 -4.966 1.00 96.62 90 ALA A N 1
ATOM 710 C CA . ALA A 1 90 ? -5.288 6.639 -6.012 1.00 96.62 90 ALA A CA 1
ATOM 711 C C . ALA A 1 90 ? -3.764 6.743 -5.824 1.00 96.62 90 ALA A C 1
ATOM 713 O O . ALA A 1 90 ? -3.016 6.536 -6.776 1.00 96.62 90 ALA A O 1
ATOM 714 N N . LEU A 1 91 ? -3.311 6.989 -4.589 1.00 96.88 91 LEU A N 1
ATOM 715 C CA . LEU A 1 91 ? -1.889 7.067 -4.255 1.00 96.88 91 LEU A CA 1
ATOM 716 C C . LEU A 1 91 ? -1.192 5.719 -4.472 1.00 96.88 91 LEU A C 1
ATOM 718 O O . LEU A 1 91 ? -0.177 5.663 -5.159 1.00 96.88 91 LEU A O 1
ATOM 722 N N . VAL A 1 92 ? -1.751 4.639 -3.916 1.00 97.62 92 VAL A N 1
ATOM 723 C CA . VAL A 1 92 ? -1.163 3.295 -4.033 1.00 97.62 92 VAL A CA 1
ATOM 724 C C . VAL A 1 92 ? -1.119 2.848 -5.494 1.00 97.62 92 VAL A C 1
ATOM 726 O O . VAL A 1 92 ? -0.099 2.348 -5.954 1.00 97.62 92 VAL A O 1
ATOM 729 N N . THR A 1 93 ? -2.192 3.088 -6.252 1.00 94.38 93 THR A N 1
ATOM 730 C CA . THR A 1 93 ? -2.256 2.759 -7.684 1.00 94.38 93 THR A CA 1
ATOM 731 C C . THR A 1 93 ? -1.165 3.477 -8.462 1.00 94.38 93 THR A C 1
ATOM 733 O O . THR A 1 93 ? -0.494 2.855 -9.277 1.00 94.38 93 THR A O 1
ATOM 736 N N . ALA A 1 94 ? -0.987 4.777 -8.226 1.00 91.06 94 ALA A N 1
ATOM 737 C CA . ALA A 1 94 ? 0.021 5.553 -8.930 1.00 91.06 94 ALA A CA 1
ATOM 738 C C . ALA A 1 94 ? 1.440 5.063 -8.604 1.00 91.06 94 ALA A C 1
ATOM 740 O O . ALA A 1 94 ? 2.228 4.861 -9.522 1.00 91.06 94 ALA A O 1
ATOM 741 N N . ALA A 1 95 ? 1.728 4.769 -7.335 1.00 91.75 95 ALA A N 1
ATOM 742 C CA . ALA A 1 95 ? 3.023 4.238 -6.923 1.00 91.75 95 ALA A CA 1
ATOM 743 C C . ALA A 1 95 ? 3.334 2.866 -7.537 1.00 91.75 95 ALA A C 1
ATOM 745 O O . ALA A 1 95 ? 4.410 2.680 -8.098 1.00 91.75 95 ALA A O 1
ATOM 746 N N . LEU A 1 96 ? 2.385 1.924 -7.471 1.00 90.56 96 LEU A N 1
ATOM 747 C CA . LEU A 1 96 ? 2.550 0.581 -8.038 1.00 90.56 96 LEU A CA 1
ATOM 748 C C . LEU A 1 96 ? 2.663 0.609 -9.561 1.00 90.56 96 LEU A C 1
ATOM 750 O O . LEU A 1 96 ? 3.414 -0.168 -10.142 1.00 90.56 96 LEU A O 1
ATOM 754 N N . LYS A 1 97 ? 1.935 1.516 -10.220 1.00 85.94 97 LYS A N 1
ATOM 755 C CA . LYS A 1 97 ? 2.090 1.716 -11.658 1.00 85.94 97 LYS A CA 1
ATOM 756 C C . LYS A 1 97 ? 3.456 2.283 -11.982 1.00 85.94 97 LYS A C 1
ATOM 758 O O . LYS A 1 97 ? 4.089 1.720 -12.848 1.00 85.94 97 LYS A O 1
ATOM 763 N N . VAL A 1 98 ? 3.937 3.315 -11.286 1.00 81.50 98 VAL A N 1
ATOM 764 C CA . VAL A 1 98 ? 5.270 3.892 -11.544 1.00 81.50 98 VAL A CA 1
ATOM 765 C C . VAL A 1 98 ? 6.387 2.874 -11.316 1.00 81.50 98 VAL A C 1
ATOM 767 O O . VAL A 1 98 ? 7.304 2.783 -12.133 1.00 81.50 98 VAL A O 1
ATOM 770 N N . SER A 1 99 ? 6.300 2.059 -10.261 1.00 74.81 99 SER A N 1
ATOM 771 C CA . SER A 1 99 ? 7.287 1.003 -10.018 1.00 74.81 99 SER A CA 1
ATOM 772 C C . SER A 1 99 ? 7.231 -0.116 -11.064 1.00 74.81 99 SER A C 1
ATOM 774 O O . SER A 1 99 ? 8.282 -0.629 -11.444 1.00 74.81 99 SER A O 1
ATOM 776 N N . ALA A 1 100 ? 6.045 -0.441 -11.591 1.00 69.56 100 ALA A N 1
ATOM 777 C CA . ALA A 1 100 ? 5.876 -1.391 -12.693 1.00 69.56 100 ALA A CA 1
ATOM 778 C C . ALA A 1 100 ? 6.216 -0.799 -14.081 1.00 69.56 100 ALA A C 1
ATOM 780 O O . ALA A 1 100 ? 6.692 -1.515 -14.965 1.00 69.56 100 ALA A O 1
ATOM 781 N N . SER A 1 101 ? 5.986 0.504 -14.283 1.00 60.53 101 SER A N 1
ATOM 782 C CA . SER A 1 101 ? 6.021 1.212 -15.572 1.00 60.53 101 SER A CA 1
ATOM 783 C C . SER A 1 101 ? 7.375 1.813 -15.918 1.00 60.53 101 SER A C 1
ATOM 785 O O . SER A 1 101 ? 7.526 2.336 -17.024 1.00 60.53 101 SER A O 1
ATOM 787 N N . LEU A 1 102 ? 8.388 1.684 -15.053 1.00 52.69 102 LEU A N 1
ATOM 788 C CA . LEU A 1 102 ? 9.777 1.821 -15.504 1.00 52.69 102 LEU A CA 1
ATOM 789 C C . LEU A 1 102 ? 10.064 0.891 -16.701 1.00 52.69 102 LEU A C 1
ATOM 791 O O . LEU A 1 102 ? 10.971 1.181 -17.468 1.00 52.69 102 LEU A O 1
ATOM 795 N N . LEU A 1 103 ? 9.235 -0.138 -16.943 1.00 47.47 103 LEU A N 1
ATOM 796 C CA . LEU A 1 103 ? 9.269 -0.947 -18.159 1.00 47.47 103 LEU A CA 1
ATOM 797 C C . LEU A 1 103 ? 8.433 -0.447 -19.344 1.00 47.47 103 LEU A C 1
ATOM 799 O O . LEU A 1 103 ? 8.879 -0.625 -20.468 1.00 47.47 103 LEU A O 1
ATOM 803 N N . GLU A 1 104 ? 7.253 0.156 -19.170 1.00 45.84 104 GLU A N 1
ATOM 804 C CA . GLU A 1 104 ? 6.424 0.562 -20.327 1.00 45.84 104 GLU A CA 1
ATOM 805 C C . GLU A 1 104 ? 7.050 1.734 -21.089 1.00 45.84 104 GLU A C 1
ATOM 807 O O . GLU A 1 104 ? 7.092 1.727 -22.322 1.00 45.84 104 GLU A O 1
ATOM 812 N N . LEU A 1 105 ? 7.617 2.700 -20.359 1.00 42.66 105 LEU A N 1
ATOM 813 C CA . LEU A 1 105 ? 8.309 3.833 -20.968 1.00 42.66 105 LEU A CA 1
ATOM 814 C C . LEU A 1 105 ? 9.640 3.399 -21.598 1.00 42.66 105 LEU A C 1
ATOM 816 O O . LEU A 1 105 ? 9.971 3.864 -22.686 1.00 42.66 105 LEU A O 1
ATOM 820 N N . LEU A 1 106 ? 10.376 2.473 -20.966 1.00 44.28 106 LEU A N 1
ATOM 821 C CA . LEU A 1 106 ? 11.602 1.917 -21.542 1.00 44.28 106 LEU A CA 1
ATOM 822 C C . LEU A 1 106 ? 11.311 0.987 -22.721 1.00 44.28 106 LEU A C 1
ATOM 824 O O . LEU A 1 106 ? 12.040 1.062 -23.697 1.00 44.28 106 LEU A O 1
ATOM 828 N N . ALA A 1 107 ? 10.246 0.185 -22.718 1.00 43.47 107 ALA A N 1
ATOM 829 C CA . ALA A 1 107 ? 9.857 -0.658 -23.852 1.00 43.47 107 ALA A CA 1
ATOM 830 C C . ALA A 1 107 ? 9.413 0.177 -25.069 1.00 43.47 107 ALA A C 1
ATOM 832 O O . ALA A 1 107 ? 9.754 -0.163 -26.201 1.00 43.47 107 ALA A O 1
ATOM 833 N N . GLN A 1 108 ? 8.728 1.307 -24.849 1.00 41.00 108 GLN A N 1
ATOM 834 C CA . GLN A 1 108 ? 8.372 2.253 -25.917 1.00 41.00 108 GLN A CA 1
ATOM 835 C C . GLN A 1 108 ? 9.563 3.093 -26.402 1.00 41.00 108 GLN A C 1
ATOM 837 O O . GLN A 1 108 ? 9.654 3.352 -27.600 1.00 41.00 108 GLN A O 1
ATOM 842 N N . LEU A 1 109 ? 10.517 3.460 -25.532 1.00 43.09 109 LEU A N 1
ATOM 843 C CA . LEU A 1 109 ? 11.778 4.093 -25.956 1.00 43.09 109 LEU A CA 1
ATOM 844 C C . LEU A 1 109 ? 12.741 3.107 -26.645 1.00 43.09 109 LEU A C 1
ATOM 846 O O . LEU A 1 109 ? 13.514 3.503 -27.517 1.00 43.09 109 LEU A O 1
ATOM 850 N N . SER A 1 110 ? 12.704 1.828 -26.264 1.00 48.22 110 SER A N 1
ATOM 851 C CA . SER A 1 110 ? 13.603 0.779 -26.764 1.00 48.22 110 SER A CA 1
ATOM 852 C C . SER A 1 110 ? 13.362 0.453 -28.233 1.00 48.22 110 SER A C 1
ATOM 854 O O . SER A 1 110 ? 14.305 0.090 -28.929 1.00 48.22 110 SER A O 1
ATOM 856 N N . LEU A 1 111 ? 12.153 0.661 -28.759 1.00 47.50 111 LEU A N 1
ATOM 857 C CA . LEU A 1 111 ? 11.903 0.471 -30.191 1.00 47.50 111 LEU A CA 1
ATOM 858 C C . LEU A 1 111 ? 12.701 1.463 -31.067 1.00 47.50 111 LEU A C 1
ATOM 860 O O . LEU A 1 111 ? 12.941 1.190 -32.239 1.00 47.50 111 LEU A O 1
ATOM 864 N N . THR A 1 112 ? 13.172 2.574 -30.491 1.00 45.81 112 THR A N 1
ATOM 865 C CA . THR A 1 112 ? 13.953 3.612 -31.184 1.00 45.81 112 THR A CA 1
ATOM 866 C C . THR A 1 112 ? 15.454 3.580 -30.855 1.00 45.81 112 THR A C 1
ATOM 868 O O . THR A 1 112 ? 16.233 4.219 -31.555 1.00 45.81 112 THR A O 1
ATOM 871 N N . LEU A 1 113 ? 15.879 2.853 -29.810 1.00 46.16 113 LEU A N 1
ATOM 872 C CA . LEU A 1 113 ? 17.256 2.871 -29.271 1.00 46.16 113 LEU A CA 1
ATOM 873 C C . LEU A 1 113 ? 17.979 1.505 -29.293 1.00 46.16 113 LEU A C 1
ATOM 875 O O . LEU A 1 113 ? 19.168 1.439 -28.982 1.00 46.16 113 LEU A O 1
ATOM 879 N N . MET A 1 114 ? 17.316 0.416 -29.699 1.00 46.12 114 MET A N 1
ATOM 880 C CA . MET A 1 114 ? 17.878 -0.950 -29.741 1.00 46.12 114 MET A CA 1
ATOM 881 C C . MET A 1 114 ? 18.769 -1.230 -30.970 1.00 46.12 114 MET A C 1
ATOM 883 O O . MET A 1 114 ? 18.637 -2.264 -31.620 1.00 46.12 114 MET A O 1
ATOM 887 N N . ALA A 1 115 ? 19.698 -0.325 -31.288 1.00 43.19 115 ALA A N 1
ATOM 888 C CA . ALA A 1 115 ? 20.789 -0.599 -32.232 1.00 43.19 115 ALA A CA 1
ATOM 889 C C . ALA A 1 115 ? 22.182 -0.622 -31.574 1.00 43.19 115 ALA A C 1
ATOM 891 O O . ALA A 1 115 ? 23.130 -1.062 -32.215 1.00 43.19 115 ALA A O 1
ATOM 892 N N . GLU A 1 116 ? 22.342 -0.200 -30.310 1.00 41.38 116 GLU A N 1
ATOM 893 C CA . GLU A 1 116 ? 23.696 0.015 -29.766 1.00 41.38 116 GLU A CA 1
ATOM 894 C C . GLU A 1 116 ? 23.859 -0.241 -28.255 1.00 41.38 116 GLU A C 1
ATOM 896 O O . GLU A 1 116 ? 24.556 0.495 -27.560 1.00 41.38 116 GLU A O 1
ATOM 901 N N . LYS A 1 117 ? 23.242 -1.293 -27.700 1.00 39.69 117 LYS A N 1
ATOM 902 C CA . LYS A 1 117 ? 23.661 -1.808 -26.378 1.00 39.69 117 LYS A CA 1
ATOM 903 C C . LYS A 1 117 ? 23.209 -3.249 -26.142 1.00 39.69 117 LYS A C 1
ATOM 905 O O . LYS A 1 117 ? 22.233 -3.517 -25.455 1.00 39.69 117 LYS A O 1
ATOM 910 N N . SER A 1 118 ? 23.964 -4.191 -26.694 1.00 37.28 118 SER A N 1
ATOM 911 C CA . SER A 1 118 ? 23.727 -5.640 -26.616 1.00 37.28 118 SER A CA 1
ATOM 912 C C . SER A 1 118 ? 23.913 -6.282 -25.230 1.00 37.28 118 SER A C 1
ATOM 914 O O . SER A 1 118 ? 24.007 -7.501 -25.157 1.00 37.28 118 SER A O 1
ATOM 916 N N . ASN A 1 119 ? 23.993 -5.516 -24.136 1.00 34.62 119 ASN A N 1
ATOM 917 C CA . ASN A 1 119 ? 24.367 -6.054 -22.818 1.00 34.62 119 ASN A CA 1
ATOM 918 C C . ASN A 1 119 ? 23.455 -5.583 -21.670 1.00 34.62 119 ASN A C 1
ATOM 920 O O . ASN A 1 119 ? 23.819 -5.739 -20.509 1.00 34.62 119 ASN A O 1
ATOM 924 N N . PHE A 1 120 ? 22.294 -4.986 -21.958 1.00 39.47 120 PHE A N 1
ATOM 925 C CA . PHE A 1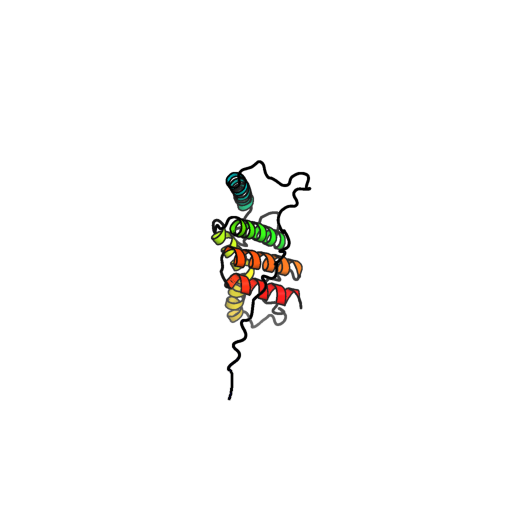 120 ? 21.247 -4.900 -20.941 1.00 39.47 120 PHE A CA 1
ATOM 926 C C . PHE A 1 120 ? 20.541 -6.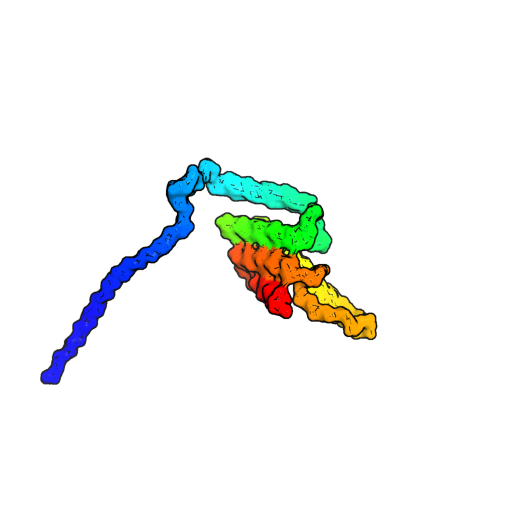249 -20.933 1.00 39.47 120 PHE A C 1
ATOM 928 O O . PHE A 1 120 ? 19.684 -6.512 -21.776 1.00 39.47 120 PHE A O 1
ATOM 935 N N . GLU A 1 121 ? 20.959 -7.129 -20.027 1.00 39.47 121 GLU A N 1
ATOM 936 C CA . GLU A 1 121 ? 20.129 -8.261 -19.651 1.00 39.47 121 GLU A CA 1
ATOM 937 C C . GLU A 1 121 ? 18.761 -7.696 -19.261 1.00 39.47 121 GLU A C 1
ATOM 939 O O . GLU A 1 121 ? 18.612 -6.840 -18.388 1.00 39.47 121 GLU A O 1
ATOM 944 N N . SER A 1 122 ? 17.770 -8.068 -20.057 1.00 39.12 122 SER A N 1
ATOM 945 C CA . SER A 1 122 ? 16.385 -7.676 -19.912 1.00 39.12 122 SER A CA 1
ATOM 946 C C . SER A 1 122 ? 15.831 -8.337 -18.655 1.00 39.12 122 SER A C 1
ATOM 948 O O . SER A 1 122 ? 15.281 -9.431 -18.753 1.00 39.12 122 SER A O 1
ATOM 950 N N . TYR A 1 123 ? 15.994 -7.704 -17.495 1.00 45.31 123 TYR A N 1
ATOM 951 C CA . TYR A 1 123 ? 15.296 -8.085 -16.269 1.00 45.31 123 TYR A CA 1
ATOM 952 C C . TYR A 1 123 ? 14.004 -7.272 -16.199 1.00 45.31 123 TYR A C 1
ATOM 954 O O . TYR A 1 123 ? 14.021 -6.076 -15.886 1.00 45.31 123 TYR A O 1
ATOM 962 N N . PRO A 1 124 ? 12.876 -7.853 -16.640 1.00 45.47 124 PRO A N 1
ATOM 963 C CA . PRO A 1 124 ? 11.650 -7.122 -16.791 1.00 45.47 124 PRO A CA 1
ATOM 964 C C . PRO A 1 124 ? 10.988 -7.049 -15.418 1.00 45.47 124 PRO A C 1
ATOM 966 O O . PRO A 1 124 ? 10.527 -8.044 -14.874 1.00 45.47 124 PRO A O 1
ATOM 969 N N . HIS A 1 125 ? 10.898 -5.821 -14.926 1.00 51.44 125 HIS A N 1
ATOM 970 C CA . HIS A 1 125 ? 10.128 -5.375 -13.773 1.00 51.44 125 HIS A CA 1
ATOM 971 C C . HIS A 1 125 ? 10.828 -5.516 -12.405 1.00 51.44 125 HIS A C 1
ATOM 973 O O . HIS A 1 125 ? 11.420 -6.530 -12.062 1.00 51.44 125 HIS A O 1
ATOM 979 N N . PHE A 1 126 ? 10.711 -4.455 -11.594 1.00 53.22 126 PHE A N 1
ATOM 980 C CA . PHE A 1 126 ? 10.939 -4.448 -10.137 1.00 53.22 126 PHE A CA 1
ATOM 981 C C . PHE A 1 126 ? 12.378 -4.595 -9.613 1.00 53.22 126 PHE A C 1
ATOM 983 O O . PHE A 1 126 ? 12.615 -4.425 -8.419 1.00 53.22 126 PHE A O 1
ATOM 990 N N . TYR A 1 127 ? 13.345 -4.792 -10.505 1.00 56.78 127 TYR A N 1
ATOM 991 C CA . TYR A 1 127 ? 14.777 -4.886 -10.218 1.00 56.78 127 TYR A CA 1
ATOM 992 C C . TYR A 1 127 ? 15.467 -3.515 -10.356 1.00 56.78 127 TYR A C 1
ATOM 994 O O . TYR A 1 127 ? 16.342 -3.309 -11.192 1.00 56.78 127 TYR A O 1
ATOM 1002 N N . LYS A 1 128 ? 15.045 -2.506 -9.575 1.00 55.78 128 LYS A N 1
ATOM 1003 C CA . LYS A 1 128 ? 15.632 -1.155 -9.711 1.00 55.78 128 LYS A CA 1
ATOM 1004 C C . LYS A 1 128 ? 17.134 -1.122 -9.359 1.00 55.78 128 LYS A C 1
ATOM 1006 O O . LYS A 1 128 ? 17.812 -0.192 -9.789 1.00 55.78 128 LYS A O 1
ATOM 1011 N N . TYR A 1 129 ? 17.661 -2.126 -8.650 1.00 55.25 129 TYR A N 1
ATOM 1012 C CA . TYR A 1 129 ? 19.055 -2.171 -8.178 1.00 55.25 129 TYR A CA 1
ATOM 1013 C C . TYR A 1 129 ? 19.667 -3.576 -8.101 1.00 55.25 129 TYR A C 1
ATOM 1015 O O . TYR A 1 129 ? 20.618 -3.797 -7.359 1.00 55.25 129 TYR A O 1
ATOM 1023 N N . ASP A 1 130 ? 19.118 -4.529 -8.841 1.00 63.94 130 ASP A N 1
ATOM 1024 C CA . ASP A 1 130 ? 19.546 -5.927 -8.817 1.00 63.94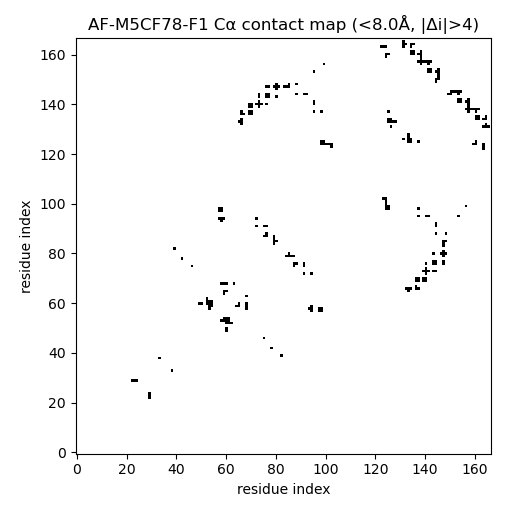 130 ASP A CA 1
ATOM 1025 C C . ASP A 1 130 ? 19.401 -6.684 -7.481 1.00 63.94 130 ASP A C 1
ATOM 1027 O O . ASP A 1 130 ? 20.025 -7.728 -7.270 1.00 63.94 130 ASP A O 1
ATOM 1031 N N . PHE A 1 131 ? 18.544 -6.191 -6.581 1.00 69.31 131 PHE A N 1
ATOM 1032 C CA . PHE A 1 131 ? 18.270 -6.833 -5.299 1.00 69.31 131 PHE A CA 1
ATOM 1033 C C . PHE A 1 131 ? 16.889 -7.492 -5.264 1.00 69.31 131 PHE A C 1
ATOM 1035 O O . PHE A 1 131 ? 15.867 -6.884 -5.584 1.00 69.31 131 PHE A O 1
ATOM 1042 N N . ASN A 1 132 ? 16.851 -8.749 -4.829 1.00 77.56 132 ASN A N 1
ATOM 1043 C CA . ASN A 1 132 ? 15.621 -9.532 -4.764 1.00 77.56 132 ASN A CA 1
ATOM 1044 C C . ASN A 1 132 ? 14.637 -9.037 -3.695 1.00 77.56 132 ASN A C 1
ATOM 1046 O O . ASN A 1 132 ? 13.429 -9.206 -3.857 1.00 77.56 132 ASN A O 1
ATOM 1050 N N . ASP A 1 133 ? 15.114 -8.402 -2.624 1.00 82.81 133 ASP A N 1
ATOM 1051 C CA . ASP A 1 133 ? 14.252 -7.854 -1.582 1.00 82.81 133 ASP A CA 1
ATOM 1052 C C . ASP A 1 133 ? 13.416 -6.676 -2.089 1.00 82.81 133 ASP A C 1
ATOM 1054 O O . ASP A 1 133 ? 12.235 -6.607 -1.751 1.00 82.81 133 ASP A O 1
ATOM 1058 N N . ASP A 1 134 ? 13.951 -5.824 -2.970 1.00 83.81 134 ASP A N 1
ATOM 1059 C CA . ASP A 1 134 ? 13.184 -4.756 -3.624 1.00 83.81 134 ASP A CA 1
ATOM 1060 C C . ASP A 1 134 ? 11.909 -5.320 -4.284 1.00 83.81 134 ASP A C 1
ATOM 1062 O O . ASP A 1 134 ? 10.791 -4.891 -3.972 1.00 83.81 134 ASP A O 1
ATOM 1066 N N . ALA A 1 135 ? 12.066 -6.334 -5.141 1.00 82.81 135 ALA A N 1
ATOM 1067 C CA . ALA A 1 135 ? 10.958 -6.993 -5.829 1.00 82.81 135 ALA A CA 1
ATOM 1068 C C . ALA A 1 135 ? 10.008 -7.710 -4.850 1.00 82.81 135 ALA A C 1
ATOM 1070 O O . ALA A 1 135 ? 8.784 -7.631 -4.980 1.00 82.81 135 ALA A O 1
ATOM 1071 N N . LEU A 1 136 ? 10.528 -8.354 -3.800 1.00 89.12 136 LEU A N 1
ATOM 1072 C CA . LEU A 1 136 ? 9.681 -8.976 -2.774 1.00 89.12 136 LEU A CA 1
ATOM 1073 C C . LEU A 1 136 ? 8.791 -7.948 -2.056 1.00 89.12 136 LEU A C 1
ATOM 1075 O O . LEU A 1 136 ? 7.604 -8.215 -1.818 1.00 89.12 136 LEU A O 1
ATOM 1079 N N . TRP A 1 137 ? 9.320 -6.763 -1.746 1.00 92.12 137 TRP A N 1
ATOM 1080 C CA . TRP A 1 137 ? 8.563 -5.703 -1.082 1.00 92.12 137 TRP A CA 1
ATOM 1081 C C . TRP A 1 137 ? 7.510 -5.071 -1.995 1.00 92.12 137 TRP A C 1
ATOM 1083 O O . TRP A 1 137 ? 6.373 -4.855 -1.560 1.00 92.12 137 TRP A O 1
ATOM 1093 N N . TRP A 1 138 ? 7.829 -4.834 -3.269 1.00 91.31 138 TRP A N 1
ATOM 1094 C CA . TRP A 1 138 ? 6.857 -4.336 -4.250 1.00 91.31 138 TRP A CA 1
ATOM 1095 C C . TRP A 1 138 ? 5.779 -5.369 -4.596 1.00 91.31 138 TRP A C 1
ATOM 1097 O O . TRP A 1 138 ? 4.597 -5.016 -4.695 1.00 91.31 138 TRP A O 1
ATOM 1107 N N . GLY A 1 139 ? 6.134 -6.653 -4.673 1.00 92.81 139 GLY A N 1
ATOM 1108 C CA . GLY A 1 139 ? 5.167 -7.740 -4.819 1.00 92.81 139 GLY A CA 1
ATOM 1109 C C . GLY A 1 139 ? 4.218 -7.831 -3.621 1.00 92.81 139 GLY A C 1
ATOM 1110 O O . GLY A 1 139 ? 3.001 -7.929 -3.785 1.00 92.81 139 GLY A O 1
ATOM 1111 N N . THR A 1 140 ? 4.749 -7.680 -2.404 1.00 96.00 140 THR A N 1
ATOM 1112 C CA . THR A 1 140 ? 3.947 -7.648 -1.170 1.00 96.00 140 THR A CA 1
ATOM 1113 C C . THR A 1 140 ? 2.961 -6.477 -1.158 1.00 96.00 140 THR A C 1
ATOM 1115 O O . THR A 1 140 ? 1.773 -6.668 -0.874 1.00 96.00 140 THR A O 1
ATOM 1118 N N . ALA A 1 141 ? 3.413 -5.275 -1.528 1.00 97.19 141 ALA A N 1
ATOM 1119 C CA . ALA A 1 141 ? 2.545 -4.104 -1.651 1.00 97.19 141 ALA A CA 1
ATOM 1120 C C . ALA A 1 141 ? 1.411 -4.338 -2.659 1.00 97.19 141 ALA A C 1
ATOM 1122 O O . ALA A 1 141 ? 0.260 -3.971 -2.408 1.00 97.19 141 ALA A O 1
ATOM 1123 N N . SER A 1 142 ? 1.725 -5.013 -3.764 1.00 96.38 142 SER A N 1
ATOM 1124 C CA . SER A 1 142 ? 0.773 -5.339 -4.824 1.00 96.38 142 SER A CA 1
ATOM 1125 C C . SER A 1 142 ? -0.295 -6.345 -4.368 1.00 96.38 142 SER A C 1
ATOM 1127 O O . SER A 1 142 ? -1.477 -6.150 -4.656 1.00 96.38 142 SER A O 1
ATOM 1129 N N . ILE A 1 143 ? 0.055 -7.349 -3.552 1.00 97.88 143 ILE A N 1
ATOM 1130 C CA . ILE A 1 143 ? -0.939 -8.246 -2.932 1.00 97.88 143 ILE A CA 1
ATOM 1131 C C . ILE A 1 143 ? -1.884 -7.485 -2.004 1.00 97.88 143 ILE A C 1
ATOM 1133 O O . ILE A 1 143 ? -3.100 -7.679 -2.077 1.00 97.88 143 ILE A O 1
ATOM 1137 N N . TYR A 1 144 ? -1.364 -6.612 -1.136 1.00 98.44 144 TYR A N 1
ATOM 1138 C CA . TYR A 1 144 ? -2.228 -5.831 -0.250 1.00 98.44 144 TYR A CA 1
ATOM 1139 C C . TYR A 1 144 ? -3.136 -4.881 -1.031 1.00 98.44 144 TYR A C 1
ATOM 1141 O O . TYR A 1 144 ? -4.309 -4.745 -0.681 1.00 98.44 144 TYR A O 1
ATOM 1149 N N . ALA A 1 145 ? -2.643 -4.283 -2.116 1.00 98.31 145 ALA A N 1
ATOM 1150 C CA . ALA A 1 145 ? -3.453 -3.463 -3.008 1.00 98.31 145 ALA A CA 1
ATOM 1151 C C . ALA A 1 145 ? -4.544 -4.279 -3.717 1.00 98.31 145 ALA A C 1
ATOM 1153 O O . ALA A 1 145 ? -5.695 -3.845 -3.748 1.00 98.31 145 ALA A O 1
ATOM 1154 N N . TYR A 1 146 ? -4.235 -5.480 -4.220 1.00 98.19 146 TYR A N 1
ATOM 1155 C CA . TYR A 1 146 ? -5.243 -6.387 -4.779 1.00 98.19 146 TYR A CA 1
ATOM 1156 C C . TYR A 1 146 ? -6.325 -6.716 -3.744 1.00 98.19 146 TYR A C 1
ATOM 1158 O O . TYR A 1 146 ? -7.512 -6.562 -4.018 1.00 98.19 146 TYR A O 1
ATOM 1166 N N . GLN A 1 147 ? -5.930 -7.087 -2.525 1.00 98.06 147 GLN A N 1
ATOM 1167 C CA . GLN A 1 147 ? -6.873 -7.411 -1.454 1.00 98.06 147 GLN A CA 1
ATOM 1168 C C . GLN A 1 147 ? -7.733 -6.215 -1.022 1.00 98.06 147 GLN A C 1
ATOM 1170 O O . GLN A 1 147 ? -8.891 -6.403 -0.657 1.00 98.06 147 GLN A O 1
ATOM 1175 N N . ALA A 1 148 ? -7.176 -5.002 -1.025 1.00 98.25 148 ALA A N 1
ATOM 1176 C CA . ALA A 1 148 ? -7.892 -3.789 -0.637 1.00 98.25 148 ALA A CA 1
ATOM 1177 C C . ALA A 1 148 ? -8.835 -3.282 -1.738 1.00 98.25 148 ALA A C 1
ATOM 1179 O O . ALA A 1 148 ? -9.909 -2.755 -1.449 1.00 98.25 148 ALA A O 1
ATOM 1180 N N . TYR A 1 149 ? -8.423 -3.402 -3.003 1.00 98.19 149 TYR A N 1
ATOM 1181 C CA . TYR A 1 149 ? -9.035 -2.674 -4.118 1.00 98.19 149 TYR A CA 1
ATOM 1182 C C . TYR A 1 149 ? -9.672 -3.561 -5.185 1.00 98.19 149 TYR A C 1
ATOM 1184 O O . TYR A 1 149 ? -10.323 -3.017 -6.081 1.00 98.19 149 TYR A O 1
ATOM 1192 N N . ASN A 1 150 ? -9.492 -4.881 -5.079 1.00 96.75 150 ASN A N 1
ATOM 1193 C CA . ASN A 1 150 ? -9.989 -5.909 -5.993 1.00 96.75 150 ASN A CA 1
ATOM 1194 C C . ASN A 1 150 ? -9.634 -5.638 -7.468 1.00 96.75 150 ASN A C 1
ATOM 1196 O O . ASN A 1 150 ? -10.443 -5.858 -8.366 1.00 96.75 150 ASN A O 1
ATOM 1200 N N . ASP A 1 151 ? -8.432 -5.108 -7.707 1.00 93.31 151 ASP A N 1
ATOM 1201 C CA . ASP A 1 151 ? -7.901 -4.826 -9.042 1.00 93.31 151 ASP A CA 1
ATOM 1202 C C . ASP A 1 151 ? -6.854 -5.884 -9.401 1.00 93.31 151 ASP A C 1
ATOM 1204 O O . ASP A 1 151 ? -5.767 -5.935 -8.816 1.00 93.31 151 ASP A O 1
ATOM 1208 N N . THR A 1 152 ? -7.198 -6.752 -10.352 1.00 92.94 152 THR A N 1
ATOM 1209 C CA . THR A 1 152 ? -6.362 -7.884 -10.773 1.00 92.94 152 THR A CA 1
ATOM 1210 C C . THR A 1 152 ? -5.041 -7.451 -11.403 1.00 92.94 152 THR A C 1
ATOM 1212 O O . THR A 1 152 ? -4.112 -8.251 -11.451 1.00 92.94 152 THR A O 1
ATOM 1215 N N . THR A 1 153 ? -4.907 -6.189 -11.821 1.00 88.25 153 THR A N 1
ATOM 1216 C CA . THR A 1 153 ? -3.624 -5.629 -12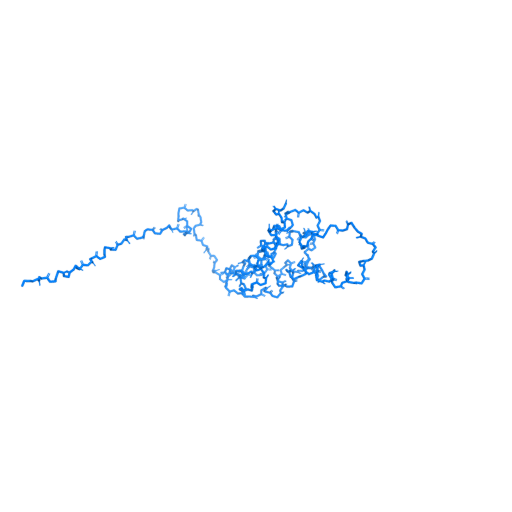.270 1.00 88.25 153 THR A CA 1
ATOM 1217 C C . THR A 1 153 ? -2.559 -5.770 -11.183 1.00 88.25 153 THR A C 1
ATOM 1219 O O . THR A 1 153 ? -1.439 -6.182 -11.465 1.00 88.25 153 THR A O 1
ATOM 1222 N N . PHE A 1 154 ? -2.912 -5.502 -9.921 1.00 92.00 154 PHE A N 1
ATOM 1223 C CA . PHE A 1 154 ? -1.964 -5.619 -8.811 1.00 92.00 154 PHE A CA 1
ATOM 1224 C C . PHE A 1 154 ? -1.661 -7.075 -8.453 1.00 92.00 154 PHE A C 1
ATOM 1226 O O . PHE A 1 154 ? -0.557 -7.381 -8.013 1.00 92.00 154 PHE A O 1
ATOM 1233 N N . LEU A 1 155 ? -2.600 -7.997 -8.681 1.00 93.19 155 LEU A N 1
ATOM 1234 C CA . LEU A 1 155 ? -2.301 -9.421 -8.547 1.00 93.19 155 LEU A CA 1
ATOM 1235 C C . LEU A 1 155 ? -1.248 -9.854 -9.576 1.00 93.19 155 LEU A C 1
ATOM 1237 O O . LEU A 1 155 ? -0.303 -10.547 -9.214 1.00 93.19 155 LEU A O 1
ATOM 1241 N N . ASN A 1 156 ? -1.372 -9.394 -10.823 1.00 87.44 156 ASN A N 1
ATOM 1242 C CA . ASN A 1 156 ? -0.382 -9.678 -11.861 1.00 87.44 156 ASN A CA 1
ATOM 1243 C C . ASN A 1 156 ? 0.986 -9.085 -11.506 1.00 87.44 156 ASN A C 1
ATOM 1245 O O . ASN A 1 156 ? 1.975 -9.804 -11.552 1.00 87.44 156 ASN A O 1
ATOM 1249 N N . TYR A 1 157 ? 1.040 -7.836 -11.023 1.00 87.50 157 TYR A N 1
ATOM 1250 C CA . TYR A 1 157 ? 2.302 -7.252 -10.551 1.00 87.50 157 TYR A CA 1
ATOM 1251 C C . TYR A 1 157 ? 2.952 -8.082 -9.443 1.00 87.50 157 TYR A C 1
ATOM 1253 O O . TYR A 1 157 ? 4.165 -8.265 -9.459 1.00 87.50 157 TYR A O 1
ATOM 1261 N N . ALA A 1 158 ? 2.178 -8.607 -8.489 1.00 91.06 158 ALA A N 1
ATOM 1262 C CA . ALA A 1 158 ? 2.725 -9.474 -7.448 1.00 91.06 158 ALA A CA 1
ATOM 1263 C C . ALA A 1 158 ? 3.312 -10.776 -8.012 1.00 91.06 158 ALA A C 1
ATOM 1265 O O . ALA A 1 158 ? 4.403 -11.174 -7.609 1.00 91.06 158 ALA A O 1
ATOM 1266 N N . ILE A 1 159 ? 2.603 -11.415 -8.947 1.00 86.56 159 ILE A N 1
ATOM 1267 C CA . ILE A 1 159 ? 3.064 -12.633 -9.624 1.00 86.56 159 ILE A CA 1
ATOM 1268 C C . ILE A 1 159 ? 4.378 -12.360 -10.361 1.00 86.56 159 ILE A C 1
ATOM 1270 O O . ILE A 1 159 ? 5.335 -13.111 -10.189 1.00 86.56 159 ILE A O 1
ATOM 1274 N N . ASP A 1 160 ? 4.444 -11.269 -11.121 1.00 82.75 160 ASP A N 1
ATOM 1275 C CA . ASP A 1 160 ? 5.635 -10.886 -11.877 1.00 82.75 160 ASP A CA 1
ATOM 1276 C C . ASP A 1 160 ? 6.828 -10.618 -10.941 1.00 82.75 160 ASP A C 1
ATOM 1278 O O . ASP A 1 160 ? 7.897 -11.193 -11.133 1.00 82.75 160 ASP A O 1
ATOM 1282 N N . ASN A 1 161 ? 6.623 -9.841 -9.867 1.00 83.00 161 ASN A N 1
ATOM 1283 C CA . ASN A 1 161 ? 7.636 -9.575 -8.834 1.00 83.00 161 ASN A CA 1
ATOM 1284 C C . ASN A 1 161 ? 8.218 -10.861 -8.231 1.00 83.00 161 ASN A C 1
ATOM 1286 O O . ASN A 1 161 ? 9.429 -10.993 -8.073 1.00 83.00 161 ASN A O 1
ATOM 1290 N N . TRP A 1 162 ? 7.356 -11.800 -7.839 1.00 85.38 162 TRP A N 1
ATOM 1291 C CA . TRP A 1 162 ? 7.788 -13.007 -7.136 1.00 85.38 162 TRP A CA 1
ATOM 1292 C C . TRP A 1 162 ? 8.406 -14.043 -8.064 1.00 85.38 162 TRP A C 1
ATOM 1294 O O . TRP A 1 162 ? 9.332 -14.740 -7.652 1.00 85.38 162 TRP A O 1
ATOM 1304 N N . ASN A 1 163 ? 7.936 -14.123 -9.309 1.00 82.69 163 ASN A N 1
ATOM 1305 C CA . ASN A 1 163 ? 8.592 -14.922 -10.335 1.00 82.69 163 ASN A CA 1
ATOM 1306 C C . ASN A 1 163 ? 9.999 -14.395 -10.624 1.00 82.69 163 ASN A C 1
ATOM 1308 O O . ASN A 1 163 ? 10.902 -15.203 -10.804 1.00 82.69 163 ASN A O 1
ATOM 1312 N N . GLU A 1 164 ? 10.193 -13.074 -10.652 1.00 73.94 164 GLU A N 1
ATOM 1313 C CA . GLU A 1 164 ? 11.513 -12.472 -10.858 1.00 73.94 164 GLU A CA 1
ATOM 1314 C C . GLU A 1 164 ? 12.448 -12.731 -9.673 1.00 73.94 164 GLU A C 1
ATOM 1316 O O . GLU A 1 164 ? 13.531 -13.273 -9.856 1.00 73.94 164 GLU A O 1
ATOM 1321 N N . ALA A 1 165 ? 12.001 -12.442 -8.447 1.00 79.88 165 ALA A N 1
ATOM 1322 C CA . ALA A 1 165 ? 12.813 -12.602 -7.238 1.00 79.88 165 ALA A CA 1
ATOM 1323 C C . ALA A 1 165 ? 13.206 -14.060 -6.917 1.00 79.88 165 ALA A C 1
ATOM 1325 O O . ALA A 1 165 ? 14.045 -14.284 -6.044 1.00 79.88 165 ALA A O 1
ATOM 1326 N N . SER A 1 166 ? 12.569 -15.039 -7.568 1.00 80.12 166 SER A N 1
ATOM 1327 C CA . SER A 1 166 ? 12.796 -16.476 -7.355 1.00 80.12 166 SER A CA 1
ATOM 1328 C C . SER A 1 166 ? 13.704 -17.130 -8.407 1.00 80.12 166 SER A C 1
ATOM 1330 O O . SER A 1 166 ? 13.873 -18.351 -8.365 1.00 80.12 166 SER A O 1
ATOM 1332 N N . LYS A 1 167 ? 14.228 -16.360 -9.366 1.00 71.94 167 LYS A N 1
ATOM 1333 C CA . LYS A 1 167 ? 15.223 -16.823 -10.347 1.00 71.94 167 LYS A CA 1
ATOM 1334 C C . LYS A 1 167 ? 16.618 -16.876 -9.731 1.00 71.94 167 LYS A C 1
ATOM 1336 O O . LYS A 1 167 ? 17.358 -17.810 -10.111 1.00 71.94 167 LYS A O 1
#